Protein AF-A0A8H4TML8-F1 (afdb_monomer_lite)

Structure (mmCIF, N/CA/C/O backbone):
data_AF-A0A8H4TML8-F1
#
_entry.id   AF-A0A8H4TML8-F1
#
loop_
_atom_site.group_PDB
_atom_site.id
_atom_site.type_symbol
_atom_site.label_atom_id
_atom_site.label_alt_id
_atom_site.label_comp_id
_atom_site.label_asym_id
_atom_site.label_entity_id
_atom_site.label_seq_id
_atom_site.pdbx_PDB_ins_code
_atom_site.Cartn_x
_atom_site.Cartn_y
_atom_site.Cartn_z
_atom_site.occupancy
_atom_site.B_iso_or_equiv
_atom_site.auth_seq_id
_atom_site.auth_comp_id
_atom_site.auth_asym_id
_atom_site.auth_atom_id
_atom_site.pdbx_PDB_model_num
ATOM 1 N N . MET A 1 1 ? 15.125 -10.056 -17.440 1.00 90.12 1 MET A N 1
ATOM 2 C CA . MET A 1 1 ? 14.285 -8.969 -16.900 1.00 90.12 1 MET A CA 1
ATOM 3 C C . MET A 1 1 ? 13.367 -8.514 -18.020 1.00 90.12 1 MET A C 1
ATOM 5 O O . MET A 1 1 ? 13.862 -8.358 -19.128 1.00 90.12 1 MET A O 1
ATOM 9 N N . LYS A 1 2 ? 12.073 -8.306 -17.770 1.00 94.25 2 LYS A N 1
ATOM 10 C CA . LYS A 1 2 ? 11.171 -7.642 -18.720 1.00 94.25 2 LYS A CA 1
ATOM 11 C C . LYS A 1 2 ? 11.112 -6.153 -18.375 1.00 94.25 2 LYS A C 1
ATOM 13 O O . LYS A 1 2 ? 10.783 -5.812 -17.241 1.00 94.25 2 LYS A O 1
ATOM 18 N N . ILE A 1 3 ? 11.442 -5.296 -19.337 1.00 94.06 3 ILE A N 1
ATOM 19 C CA . ILE A 1 3 ? 11.317 -3.838 -19.222 1.00 94.06 3 ILE A CA 1
ATOM 20 C C . ILE A 1 3 ? 10.005 -3.437 -19.897 1.00 94.06 3 ILE A C 1
ATOM 22 O O . ILE A 1 3 ? 9.728 -3.879 -21.012 1.00 94.06 3 ILE A O 1
ATOM 26 N N . ILE A 1 4 ? 9.170 -2.667 -19.203 1.00 92.19 4 ILE A N 1
ATOM 27 C CA . ILE A 1 4 ? 7.861 -2.226 -19.697 1.00 92.19 4 ILE A CA 1
ATOM 28 C C . ILE A 1 4 ? 7.794 -0.704 -19.544 1.00 92.19 4 ILE A C 1
ATOM 30 O O . ILE A 1 4 ? 7.840 -0.233 -18.408 1.00 92.19 4 ILE A O 1
ATOM 34 N N . PRO A 1 5 ? 7.667 0.078 -20.625 1.00 91.69 5 PRO A N 1
ATOM 35 C CA . PRO A 1 5 ? 7.543 1.527 -20.503 1.00 91.69 5 PRO A CA 1
ATOM 36 C C . PRO A 1 5 ? 6.268 1.904 -19.733 1.00 91.69 5 PRO A C 1
ATOM 38 O O . PRO A 1 5 ? 5.223 1.267 -19.890 1.00 91.69 5 PRO A O 1
ATOM 41 N N . VAL A 1 6 ? 6.343 2.935 -18.886 1.00 90.56 6 VAL A N 1
ATOM 42 C CA . VAL A 1 6 ? 5.145 3.556 -18.296 1.00 90.56 6 VAL A CA 1
ATOM 43 C C . VAL A 1 6 ? 4.354 4.250 -19.410 1.00 90.56 6 VAL A C 1
ATOM 45 O O . VAL A 1 6 ? 4.948 4.833 -20.320 1.00 90.56 6 VAL A O 1
ATOM 48 N N . SER A 1 7 ? 3.019 4.198 -19.350 1.00 88.06 7 SER A N 1
ATOM 49 C CA . SER A 1 7 ? 2.164 4.855 -20.346 1.00 88.06 7 SER A CA 1
ATOM 50 C C . SER A 1 7 ? 2.483 6.343 -20.447 1.00 88.06 7 SER A C 1
ATOM 52 O O . SER A 1 7 ? 2.741 7.001 -19.442 1.00 88.06 7 SER A O 1
ATOM 54 N N . TRP A 1 8 ? 2.430 6.895 -21.658 1.00 84.31 8 TRP A N 1
ATOM 55 C CA . TRP A 1 8 ? 2.658 8.322 -21.868 1.00 84.31 8 TRP A CA 1
ATOM 56 C C . TRP A 1 8 ? 1.637 9.190 -21.121 1.00 84.31 8 TRP A C 1
ATOM 58 O O . TRP A 1 8 ? 2.001 10.257 -20.646 1.00 84.31 8 TRP A O 1
ATOM 68 N N . SER A 1 9 ? 0.398 8.715 -20.952 1.00 85.56 9 SER A N 1
ATOM 69 C CA . SER A 1 9 ? -0.659 9.419 -20.209 1.00 85.56 9 SER A CA 1
ATOM 70 C C . SER A 1 9 ? -0.344 9.608 -18.722 1.00 85.56 9 SER A C 1
ATOM 72 O O . SER A 1 9 ? -0.830 10.558 -18.117 1.00 85.56 9 SER A O 1
ATOM 74 N N . ASP A 1 10 ? 0.490 8.740 -18.145 1.00 84.06 10 ASP A N 1
ATOM 75 C CA . ASP A 1 10 ? 0.846 8.755 -16.722 1.00 84.06 10 ASP A CA 1
ATOM 76 C C . ASP A 1 10 ? 2.168 9.484 -16.445 1.00 84.06 10 ASP A C 1
ATOM 78 O O . ASP A 1 10 ? 2.655 9.502 -15.315 1.00 84.06 10 ASP A O 1
ATOM 82 N N . GLN A 1 11 ? 2.788 10.062 -17.474 1.00 86.38 11 GLN A N 1
ATOM 83 C CA . GLN A 1 11 ? 4.089 10.716 -17.367 1.00 86.38 11 GLN A CA 1
ATOM 84 C C . GLN A 1 11 ? 4.120 12.257 -17.367 1.00 86.38 11 GLN A C 1
ATOM 86 O O . GLN A 1 11 ? 5.179 12.796 -17.037 1.00 86.38 11 GLN A O 1
ATOM 91 N N . PRO A 1 12 ? 3.039 13.013 -17.652 1.00 89.38 12 PRO A N 1
ATOM 92 C CA . PRO A 1 12 ? 3.051 14.457 -17.453 1.00 89.38 12 PRO A CA 1
ATOM 93 C C . PRO A 1 12 ? 3.243 14.818 -15.980 1.00 89.38 12 PRO A C 1
ATOM 95 O O . PRO A 1 12 ? 2.633 14.224 -15.091 1.00 89.38 12 PRO A O 1
ATOM 98 N N . ASN A 1 13 ? 4.053 15.840 -15.707 1.00 86.75 13 ASN A N 1
ATOM 99 C CA . ASN A 1 13 ? 4.186 16.366 -14.351 1.00 86.75 13 ASN A CA 1
ATOM 100 C C . ASN A 1 13 ? 2.823 16.858 -13.818 1.00 86.75 13 ASN A C 1
ATOM 102 O O . ASN A 1 13 ? 2.082 17.490 -14.573 1.00 86.75 13 ASN A O 1
ATOM 106 N N . PRO A 1 14 ? 2.498 16.623 -12.530 1.00 90.69 14 PRO A N 1
ATOM 107 C CA . PRO A 1 14 ? 3.332 16.004 -11.488 1.00 90.69 14 PRO A CA 1
ATOM 108 C C . PRO A 1 14 ? 3.181 14.471 -11.348 1.00 90.69 14 PRO A C 1
ATOM 110 O O . PRO A 1 14 ? 3.748 13.893 -10.420 1.00 90.69 14 PRO A O 1
ATOM 113 N N . ILE A 1 15 ? 2.438 13.800 -12.236 1.00 90.12 15 ILE A N 1
ATOM 114 C CA . ILE A 1 15 ? 1.975 12.406 -12.082 1.00 90.12 15 ILE A CA 1
ATOM 115 C C . ILE A 1 15 ? 3.105 11.400 -11.774 1.00 90.12 15 ILE A C 1
ATOM 117 O O . ILE A 1 15 ? 2.943 10.635 -10.817 1.00 90.12 15 ILE A O 1
ATOM 121 N N . PRO A 1 16 ? 4.270 11.414 -12.464 1.00 90.94 16 PRO A N 1
ATOM 122 C CA . PRO A 1 16 ? 5.408 10.537 -12.164 1.00 90.94 16 PRO A CA 1
ATOM 123 C C . PRO A 1 16 ? 5.863 10.500 -10.710 1.00 90.94 16 PRO A C 1
ATOM 125 O O . PRO A 1 16 ? 6.438 9.498 -10.275 1.00 90.94 16 PRO A O 1
ATOM 128 N N . ASN A 1 17 ? 5.667 11.607 -9.992 1.00 93.31 17 ASN A N 1
ATOM 129 C CA . ASN A 1 17 ? 6.151 11.781 -8.634 1.00 93.31 17 ASN A CA 1
ATOM 130 C C . ASN A 1 17 ? 5.105 11.399 -7.575 1.00 93.31 17 ASN A C 1
ATOM 132 O O . ASN A 1 17 ? 5.449 11.177 -6.415 1.00 93.31 17 ASN A O 1
ATOM 136 N N . LEU A 1 18 ? 3.831 11.300 -7.954 1.00 92.88 18 LEU A N 1
ATOM 137 C CA . LEU A 1 18 ? 2.751 11.053 -7.008 1.00 92.88 18 LEU A CA 1
ATOM 138 C C . LEU A 1 18 ? 2.734 9.596 -6.538 1.00 92.88 18 LEU A C 1
ATOM 140 O O . LEU A 1 18 ? 2.975 8.654 -7.302 1.00 92.88 18 LEU A O 1
ATOM 144 N N . ARG A 1 19 ? 2.365 9.410 -5.271 1.00 93.81 19 ARG A N 1
ATOM 145 C CA . ARG A 1 19 ? 1.945 8.119 -4.725 1.00 93.81 19 ARG A CA 1
ATOM 146 C C . ARG A 1 19 ? 0.481 8.211 -4.319 1.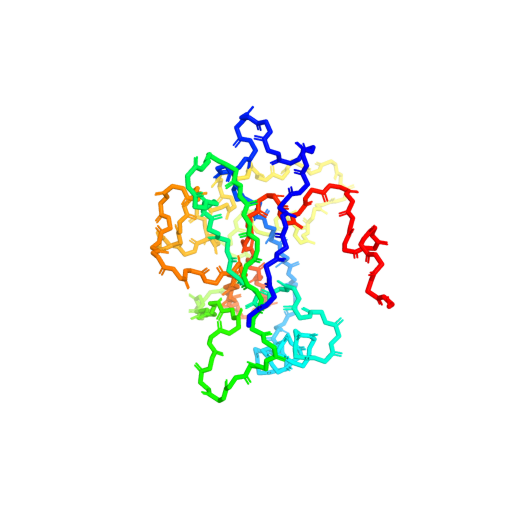00 93.81 19 ARG A C 1
ATOM 148 O O . ARG A 1 19 ? 0.100 9.094 -3.556 1.00 93.81 19 ARG A O 1
ATOM 155 N N . THR A 1 20 ? -0.321 7.275 -4.803 1.00 93.75 20 THR A N 1
ATOM 156 C CA . THR A 1 20 ? -1.716 7.119 -4.397 1.00 93.75 20 THR A CA 1
ATOM 157 C C . THR A 1 20 ? -1.759 6.324 -3.101 1.00 93.75 20 THR A C 1
ATOM 159 O O . THR A 1 20 ? -1.067 5.309 -2.958 1.00 93.75 20 THR A O 1
ATOM 162 N N . ARG A 1 21 ? -2.561 6.794 -2.144 1.00 94.44 21 ARG A N 1
ATOM 163 C CA . ARG A 1 21 ? -2.802 6.118 -0.870 1.00 94.44 21 ARG A CA 1
ATOM 164 C C . ARG A 1 21 ? -4.276 5.790 -0.720 1.00 94.44 21 ARG A C 1
ATOM 166 O O . ARG A 1 21 ? -5.133 6.608 -1.039 1.00 94.44 21 ARG A O 1
ATOM 173 N N . THR A 1 22 ? -4.553 4.586 -0.245 1.00 94.00 22 THR A N 1
ATOM 174 C CA . THR A 1 22 ? -5.911 4.080 -0.038 1.00 94.00 22 THR A CA 1
ATOM 175 C C . THR A 1 22 ? -5.986 3.460 1.344 1.00 94.00 22 THR A C 1
ATOM 177 O O . THR A 1 22 ? -5.093 2.706 1.730 1.00 94.00 22 THR A O 1
ATOM 180 N N . PHE A 1 23 ? -7.046 3.775 2.079 1.00 93.06 23 PHE A N 1
ATOM 181 C CA . PHE A 1 23 ? -7.278 3.268 3.425 1.00 93.06 23 PHE A CA 1
ATOM 182 C C . PHE A 1 23 ? -8.560 2.443 3.424 1.00 93.06 23 PHE A C 1
ATOM 184 O O . PHE A 1 23 ? -9.608 2.923 2.999 1.00 93.06 23 PHE A O 1
ATOM 191 N N . PHE A 1 24 ? -8.466 1.205 3.896 1.00 92.19 24 PHE A N 1
ATOM 192 C CA . PHE A 1 24 ? -9.611 0.337 4.147 1.00 92.19 24 PHE A CA 1
ATOM 193 C C . PHE A 1 24 ? -9.786 0.232 5.654 1.00 92.19 24 PHE A C 1
ATOM 195 O O . PHE A 1 24 ? -8.850 -0.158 6.348 1.00 92.19 24 PHE A O 1
ATOM 202 N N . ILE A 1 25 ? -10.954 0.600 6.165 1.00 88.88 25 ILE A N 1
ATOM 203 C CA . ILE A 1 25 ? -11.242 0.618 7.600 1.00 88.88 25 ILE A CA 1
ATOM 204 C C . ILE A 1 25 ? -12.446 -0.291 7.835 1.00 88.88 25 ILE A C 1
ATOM 206 O O . ILE A 1 25 ? -13.426 -0.214 7.097 1.00 88.88 25 ILE A O 1
ATOM 210 N N . THR A 1 26 ? -12.348 -1.175 8.825 1.00 87.62 26 THR A N 1
ATOM 211 C CA . THR A 1 26 ? -13.371 -2.175 9.151 1.00 87.62 26 THR A CA 1
ATOM 212 C C . THR A 1 26 ? -13.539 -2.318 10.662 1.00 87.62 26 THR A C 1
ATOM 214 O O . THR A 1 26 ? -12.582 -2.203 11.428 1.00 87.62 26 THR A O 1
ATOM 217 N N . ASP A 1 27 ? -14.771 -2.605 11.066 1.00 86.50 27 ASP A N 1
ATOM 218 C CA . ASP A 1 27 ? -15.226 -3.006 12.399 1.00 86.50 27 ASP A CA 1
ATOM 219 C C . ASP A 1 27 ? -15.004 -4.505 12.691 1.00 86.50 27 ASP A C 1
ATOM 221 O O . ASP A 1 27 ? -15.564 -5.071 13.632 1.00 86.50 27 ASP A O 1
ATOM 225 N N . HIS A 1 28 ? -14.199 -5.176 11.868 1.00 86.00 28 HIS A N 1
ATOM 226 C CA . HIS A 1 28 ? -13.826 -6.568 12.046 1.00 86.00 28 HIS A CA 1
ATOM 227 C C . HIS A 1 28 ? -12.305 -6.722 12.036 1.00 86.00 28 HIS A C 1
ATOM 229 O O . HIS A 1 28 ? -11.600 -6.039 11.285 1.00 86.00 28 HIS A O 1
ATOM 235 N N . PRO A 1 29 ? -11.755 -7.625 12.863 1.00 86.94 29 PRO A N 1
ATOM 236 C CA . PRO A 1 29 ? -10.332 -7.902 12.833 1.00 86.94 29 PRO A CA 1
ATOM 237 C C . PRO A 1 29 ? -9.943 -8.515 11.484 1.00 86.94 29 PRO A C 1
ATOM 239 O O . PRO A 1 29 ? -10.632 -9.379 10.943 1.00 86.94 29 PRO A O 1
ATOM 242 N N . LEU A 1 30 ? -8.793 -8.094 10.961 1.00 92.44 30 LEU A N 1
ATOM 243 C CA . LEU A 1 30 ? -8.203 -8.665 9.756 1.00 92.44 30 LEU A CA 1
ATOM 244 C C . LEU A 1 30 ? -7.081 -9.642 10.115 1.00 92.44 30 LEU A C 1
ATOM 246 O O . LEU A 1 30 ? -6.173 -9.321 10.891 1.00 92.44 30 LEU A O 1
ATOM 250 N N . ASP A 1 31 ? -7.111 -10.823 9.499 1.00 94.38 31 ASP A N 1
ATOM 251 C CA . ASP A 1 31 ? -6.038 -11.806 9.614 1.00 94.38 31 ASP A CA 1
ATOM 252 C C . ASP A 1 31 ? -4.867 -11.423 8.696 1.00 94.38 31 ASP A C 1
ATOM 254 O O . ASP A 1 31 ? -4.919 -11.545 7.470 1.00 94.38 31 ASP A O 1
ATOM 258 N N . GLU A 1 32 ? -3.780 -10.951 9.304 1.00 96.19 32 GLU A N 1
ATOM 259 C CA . GLU A 1 32 ? -2.562 -10.559 8.591 1.00 96.19 32 GLU A CA 1
ATOM 260 C C . GLU A 1 32 ? -1.942 -11.689 7.785 1.00 96.19 32 GLU A C 1
ATOM 262 O O . GLU A 1 32 ? -1.423 -11.431 6.701 1.00 96.19 32 GLU A O 1
ATOM 267 N N . GLN A 1 33 ? -1.941 -12.917 8.300 1.00 97.38 33 GLN A N 1
ATOM 268 C CA . GLN A 1 33 ? -1.259 -14.008 7.623 1.00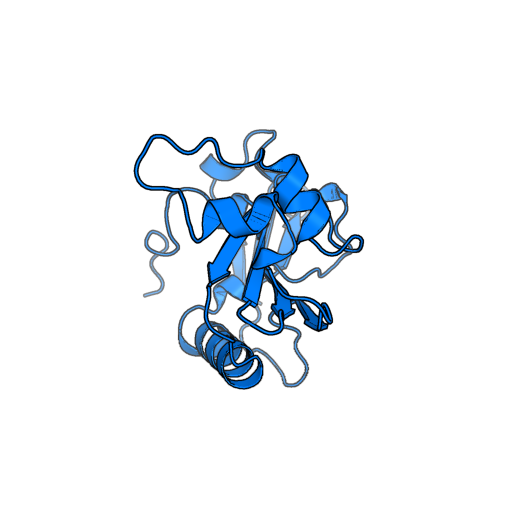 97.38 33 GLN A CA 1
ATOM 269 C C . GLN A 1 33 ? -2.033 -14.411 6.372 1.00 97.38 33 GLN A C 1
ATOM 271 O O . GLN A 1 33 ? -1.427 -14.622 5.320 1.00 97.38 33 GLN A O 1
ATOM 276 N N . ILE A 1 34 ? -3.365 -14.450 6.456 1.00 97.50 34 ILE A N 1
ATOM 277 C CA . ILE A 1 34 ? -4.236 -14.677 5.302 1.00 97.50 34 ILE A CA 1
ATOM 278 C C . ILE A 1 34 ? -4.049 -13.558 4.274 1.00 97.50 34 ILE A C 1
ATOM 280 O O . ILE A 1 34 ? -3.839 -13.859 3.098 1.00 97.50 34 ILE A O 1
ATOM 284 N N . LEU A 1 35 ? -4.046 -12.289 4.697 1.00 97.25 35 LEU A N 1
ATOM 285 C CA . LEU A 1 35 ? -3.842 -11.153 3.792 1.00 97.25 35 LEU A CA 1
ATOM 286 C C . LEU A 1 35 ? -2.467 -11.186 3.111 1.00 97.25 35 LEU A C 1
ATOM 288 O O . LEU A 1 35 ? -2.390 -11.073 1.888 1.00 97.25 35 LEU A O 1
ATOM 292 N N . LYS A 1 36 ? -1.384 -11.390 3.872 1.00 97.19 36 LYS A N 1
ATOM 293 C CA . LYS A 1 36 ? -0.020 -11.511 3.330 1.00 97.19 36 LYS A CA 1
ATOM 294 C C . LYS A 1 36 ? 0.090 -12.653 2.331 1.00 97.19 36 LYS A C 1
ATOM 296 O O . LYS A 1 36 ? 0.614 -12.454 1.238 1.00 97.19 36 LYS A O 1
ATOM 301 N N . ASN A 1 37 ? -0.407 -13.836 2.696 1.00 97.44 37 ASN A N 1
ATOM 302 C CA . ASN A 1 37 ? -0.344 -15.024 1.847 1.00 97.44 37 ASN A CA 1
ATOM 303 C C . ASN A 1 37 ? -1.201 -14.857 0.586 1.00 97.44 37 ASN A C 1
ATOM 305 O O . ASN A 1 37 ? -0.801 -15.286 -0.495 1.00 97.44 37 ASN A O 1
ATOM 309 N N . GLY A 1 38 ? -2.378 -14.240 0.715 1.00 97.44 38 GLY A N 1
ATOM 310 C CA . GLY A 1 38 ? -3.254 -13.924 -0.408 1.00 97.44 38 GLY A CA 1
ATOM 311 C C . GLY A 1 38 ? -2.596 -12.950 -1.380 1.00 97.44 38 GLY A C 1
ATOM 312 O O . GLY A 1 38 ? -2.590 -13.202 -2.583 1.00 97.44 38 GLY A O 1
ATOM 313 N N . LEU A 1 39 ? -1.975 -11.887 -0.865 1.00 97.19 39 LEU A N 1
ATOM 314 C CA . LEU A 1 39 ? -1.267 -10.900 -1.675 1.00 97.19 39 LEU A CA 1
ATOM 315 C C . LEU A 1 39 ? -0.018 -11.483 -2.353 1.00 97.19 39 LEU A C 1
ATOM 317 O O . LEU A 1 39 ? 0.208 -11.223 -3.532 1.00 97.19 39 LEU A O 1
ATOM 321 N N . ASP A 1 40 ? 0.769 -12.304 -1.653 1.00 96.69 40 ASP A N 1
ATOM 322 C CA . ASP A 1 40 ? 1.912 -13.009 -2.249 1.00 96.69 40 ASP A CA 1
ATOM 323 C C . ASP A 1 40 ? 1.462 -13.895 -3.426 1.00 96.69 40 ASP A C 1
ATOM 325 O O . ASP A 1 40 ? 1.972 -13.747 -4.540 1.00 96.69 40 ASP A O 1
ATOM 329 N N . LYS A 1 41 ? 0.421 -14.717 -3.227 1.00 96.56 41 LYS A N 1
ATOM 330 C CA . LYS A 1 41 ? -0.168 -15.551 -4.289 1.00 96.56 41 LYS A CA 1
ATOM 331 C C . LYS A 1 41 ? -0.712 -14.719 -5.448 1.00 96.56 41 LYS A C 1
ATOM 333 O O . LYS A 1 41 ? -0.467 -15.067 -6.602 1.00 96.56 41 LYS A O 1
ATOM 338 N N . LEU A 1 42 ? -1.421 -13.625 -5.155 1.00 96.19 42 LEU A N 1
ATOM 339 C CA . LEU A 1 42 ? -1.935 -12.701 -6.166 1.00 96.19 42 LEU A CA 1
ATOM 340 C C . LEU A 1 42 ? -0.798 -12.211 -7.060 1.00 96.19 42 LEU A C 1
ATOM 342 O O . LEU A 1 42 ? -0.880 -12.337 -8.277 1.00 96.19 42 LEU A O 1
ATOM 346 N N . ILE A 1 43 ? 0.283 -11.700 -6.472 1.00 95.75 43 ILE A N 1
ATOM 347 C CA . ILE A 1 43 ? 1.385 -11.123 -7.242 1.00 95.75 43 ILE A CA 1
ATOM 348 C C . ILE A 1 43 ? 2.129 -12.208 -8.021 1.00 95.75 43 ILE A C 1
ATOM 350 O O . ILE A 1 43 ? 2.390 -12.032 -9.206 1.00 95.75 43 ILE A O 1
ATOM 354 N N . ARG A 1 44 ? 2.451 -13.347 -7.402 1.00 94.38 44 ARG A N 1
ATOM 355 C CA . ARG A 1 44 ? 3.226 -14.401 -8.076 1.00 94.38 44 ARG A CA 1
ATOM 356 C C . ARG A 1 44 ? 2.474 -15.035 -9.244 1.00 94.38 44 ARG A C 1
ATOM 358 O O . ARG A 1 44 ? 3.078 -15.269 -10.292 1.00 94.38 44 ARG A O 1
ATOM 365 N N . ASN A 1 45 ? 1.175 -15.274 -9.071 1.00 93.69 45 ASN A N 1
ATOM 366 C CA . ASN A 1 45 ? 0.423 -16.166 -9.954 1.00 93.69 45 ASN A CA 1
ATOM 367 C C . ASN A 1 45 ? -0.565 -15.443 -10.871 1.00 93.69 45 ASN A C 1
ATOM 369 O O . ASN A 1 45 ? -0.957 -16.004 -11.890 1.00 93.69 45 ASN A O 1
ATOM 373 N N . HIS A 1 46 ? -0.987 -14.227 -10.520 1.00 93.44 46 HIS A N 1
ATOM 374 C CA . HIS A 1 46 ? -2.097 -13.562 -11.207 1.00 93.44 46 HIS A CA 1
ATOM 375 C C . HIS A 1 46 ? -1.764 -12.135 -11.650 1.00 93.44 46 HIS A C 1
ATOM 377 O O . HIS A 1 46 ? -2.221 -11.702 -12.703 1.00 93.44 46 HIS A O 1
ATOM 383 N N . TRP A 1 47 ? -0.947 -11.402 -10.889 1.00 93.50 47 TRP A N 1
ATOM 384 C CA . TRP A 1 47 ? -0.649 -9.997 -11.159 1.00 93.50 47 TRP A CA 1
ATOM 385 C C . TRP A 1 47 ? 0.812 -9.633 -10.869 1.00 93.50 47 TRP A C 1
ATOM 387 O O . TRP A 1 47 ? 1.138 -8.797 -10.025 1.00 93.50 47 TRP A O 1
ATOM 397 N N . GLN A 1 48 ? 1.713 -10.219 -11.652 1.00 94.06 48 GLN A N 1
ATOM 398 C CA . GLN A 1 48 ? 3.164 -10.078 -11.480 1.00 94.06 48 GLN A CA 1
ATOM 399 C C . GLN A 1 48 ? 3.662 -8.634 -11.574 1.00 94.06 48 GLN A C 1
ATOM 401 O O . GLN A 1 48 ? 4.631 -8.275 -10.911 1.00 94.06 48 GLN A O 1
ATOM 406 N N . LYS A 1 49 ? 2.979 -7.765 -12.332 1.00 92.88 49 LYS A N 1
ATOM 407 C CA . LYS A 1 49 ? 3.363 -6.349 -12.468 1.00 92.88 49 LYS A CA 1
ATOM 408 C C . LYS A 1 49 ? 3.448 -5.621 -11.114 1.00 92.88 49 LYS A C 1
ATOM 410 O O . LYS A 1 49 ? 4.287 -4.739 -10.980 1.00 92.88 49 LYS A O 1
ATOM 415 N N . LEU A 1 50 ? 2.661 -6.012 -10.104 1.00 93.88 50 LEU A N 1
ATOM 416 C CA . LEU A 1 50 ? 2.752 -5.462 -8.738 1.00 93.88 50 LEU A CA 1
ATOM 417 C C . LEU A 1 50 ? 4.110 -5.727 -8.068 1.00 93.88 50 LEU A C 1
ATOM 419 O O . LEU A 1 50 ? 4.554 -4.939 -7.237 1.00 93.88 50 LEU A O 1
ATOM 423 N N . GLY A 1 51 ? 4.778 -6.817 -8.446 1.00 94.94 51 GLY A N 1
ATOM 424 C CA . GLY A 1 51 ? 6.111 -7.167 -7.969 1.00 94.94 51 GLY A CA 1
ATOM 425 C C . GLY A 1 51 ? 7.243 -6.451 -8.707 1.00 94.94 51 GLY A C 1
ATOM 426 O O . GLY A 1 51 ? 8.400 -6.675 -8.362 1.00 94.94 51 GLY A O 1
ATOM 427 N N . ALA A 1 52 ? 6.954 -5.612 -9.708 1.00 95.62 52 ALA A N 1
ATOM 428 C CA . ALA A 1 52 ? 7.971 -4.881 -10.461 1.00 95.62 52 ALA A CA 1
ATOM 429 C C . ALA A 1 52 ? 8.638 -3.770 -9.625 1.00 95.62 52 ALA A C 1
ATOM 431 O O . ALA A 1 52 ? 8.363 -3.568 -8.440 1.00 95.62 52 ALA A O 1
ATOM 432 N N . ARG A 1 53 ? 9.560 -3.045 -10.253 1.00 95.12 53 ARG A N 1
ATOM 433 C CA . ARG A 1 53 ? 10.190 -1.822 -9.737 1.00 95.12 53 ARG A CA 1
ATOM 434 C C . ARG A 1 53 ? 10.091 -0.730 -10.786 1.00 95.12 53 ARG A C 1
ATOM 436 O O . ARG A 1 53 ? 10.136 -1.058 -11.965 1.00 95.12 53 ARG A O 1
ATOM 443 N N . VAL A 1 54 ? 9.959 0.530 -10.382 1.00 92.56 54 VAL A N 1
ATOM 444 C CA . VAL A 1 54 ? 9.957 1.658 -11.327 1.00 92.56 54 VAL A CA 1
ATOM 445 C C . VAL A 1 54 ? 11.323 2.330 -11.315 1.00 92.56 54 VAL A C 1
ATOM 447 O O . VAL A 1 54 ? 11.833 2.673 -10.250 1.00 92.56 54 VAL A O 1
ATOM 450 N N . PHE A 1 55 ? 11.881 2.548 -12.500 1.00 90.44 55 PHE A N 1
ATOM 451 C CA . PHE A 1 55 ? 13.144 3.249 -12.713 1.00 90.44 55 PHE A CA 1
ATOM 452 C C . PHE A 1 55 ? 12.987 4.346 -13.764 1.00 90.44 55 PHE A C 1
ATOM 454 O O . PHE A 1 55 ? 12.094 4.248 -14.606 1.00 90.44 55 PHE A O 1
ATOM 461 N N . PRO A 1 56 ? 13.842 5.380 -13.738 1.00 88.69 56 PRO A N 1
ATOM 462 C CA . PRO A 1 56 ? 14.068 6.191 -14.923 1.00 88.69 56 PRO A CA 1
ATOM 463 C C . PRO A 1 56 ? 14.713 5.339 -16.028 1.00 88.69 56 PRO A C 1
ATOM 465 O O . PRO A 1 56 ? 15.560 4.485 -15.756 1.00 88.69 56 PRO A O 1
ATOM 468 N N . SER A 1 57 ? 14.308 5.587 -17.267 1.00 85.38 57 SER A N 1
ATOM 469 C CA . SER A 1 57 ? 14.885 4.996 -18.468 1.00 85.38 57 SER A CA 1
ATOM 470 C C . SER A 1 57 ? 16.333 5.463 -18.640 1.00 85.38 57 SER A C 1
ATOM 472 O O . SER A 1 57 ? 16.710 6.571 -18.251 1.00 85.38 57 SER A O 1
ATOM 474 N N . SER A 1 58 ? 17.182 4.612 -19.213 1.00 74.31 58 SER A N 1
ATOM 475 C CA . SER A 1 58 ? 18.596 4.946 -19.409 1.00 74.31 58 SER A CA 1
ATOM 476 C C . SER A 1 58 ? 18.749 6.020 -20.489 1.00 74.31 58 SER A C 1
ATOM 478 O O . SER A 1 58 ? 18.574 5.739 -21.670 1.00 74.31 58 SER A O 1
ATOM 480 N N . GLY A 1 59 ? 19.110 7.241 -20.086 1.00 67.69 59 GLY A N 1
ATOM 481 C CA . GLY A 1 59 ? 19.344 8.363 -21.006 1.00 67.69 59 GLY A CA 1
ATOM 482 C C . GLY A 1 59 ? 18.105 9.199 -21.351 1.00 67.69 59 GLY A C 1
ATOM 483 O O . GLY A 1 59 ? 18.208 10.091 -22.189 1.00 67.69 59 GLY A O 1
ATOM 484 N N . ASP A 1 60 ? 16.966 8.954 -20.699 1.00 71.50 60 ASP A N 1
ATOM 485 C CA . ASP A 1 60 ? 15.728 9.735 -20.825 1.00 71.50 60 ASP A CA 1
ATOM 486 C C . ASP A 1 60 ? 15.154 10.027 -19.420 1.00 71.50 60 ASP A C 1
ATOM 488 O O . ASP A 1 60 ? 15.565 9.435 -18.423 1.00 71.50 60 ASP A O 1
ATOM 492 N N . THR A 1 61 ? 14.201 10.948 -19.312 1.00 73.88 61 THR A N 1
ATOM 493 C CA . THR A 1 61 ? 13.465 11.250 -18.072 1.00 73.88 61 THR A CA 1
ATOM 494 C C . THR A 1 61 ? 12.235 10.360 -17.878 1.00 73.88 61 THR A C 1
ATOM 496 O O . THR A 1 61 ? 11.549 10.464 -16.859 1.00 73.88 61 THR A O 1
ATOM 499 N N . ARG A 1 62 ? 11.947 9.476 -18.841 1.00 85.69 62 ARG A N 1
ATOM 500 C CA . ARG A 1 62 ? 10.788 8.579 -18.815 1.00 85.69 62 ARG A CA 1
ATOM 501 C C . ARG A 1 62 ? 10.928 7.471 -17.785 1.00 85.69 62 ARG A C 1
ATOM 503 O O . ARG A 1 62 ? 12.029 7.062 -17.448 1.00 85.69 62 ARG A O 1
ATOM 510 N N . LEU A 1 63 ? 9.801 6.949 -17.319 1.00 91.19 63 LEU A N 1
ATOM 511 C CA . LEU A 1 63 ? 9.737 5.851 -16.363 1.00 91.19 63 LEU A CA 1
ATOM 512 C C . LEU A 1 63 ? 9.502 4.498 -17.040 1.00 91.19 63 LEU A C 1
ATOM 514 O O . LEU A 1 63 ? 8.745 4.381 -18.007 1.00 91.19 63 LEU A O 1
ATOM 518 N N . GLU A 1 64 ? 10.090 3.456 -16.462 1.00 93.00 64 GLU A N 1
ATOM 519 C CA . GLU A 1 64 ? 9.964 2.069 -16.905 1.00 93.00 64 GLU A CA 1
ATOM 520 C C . GLU A 1 64 ? 9.746 1.135 -15.708 1.00 93.00 64 GLU A C 1
ATOM 522 O O . GLU A 1 64 ? 10.328 1.308 -14.635 1.00 93.00 64 GLU A O 1
ATOM 527 N N . TYR A 1 65 ? 8.910 0.114 -15.895 1.00 94.06 65 TYR A N 1
ATOM 528 C CA . TYR A 1 65 ? 8.770 -1.006 -14.974 1.00 94.06 65 TYR A CA 1
ATOM 529 C C . TYR A 1 65 ? 9.801 -2.084 -15.295 1.00 94.06 65 TYR A C 1
ATOM 531 O O . TYR A 1 65 ? 9.839 -2.615 -16.403 1.00 94.06 65 TYR A O 1
ATOM 539 N N . HIS A 1 66 ? 10.582 -2.473 -14.297 1.00 94.94 66 HIS A N 1
ATOM 540 C CA . HIS A 1 66 ? 11.494 -3.606 -14.351 1.00 94.94 66 HIS A CA 1
ATOM 541 C C . HIS A 1 66 ? 10.846 -4.788 -13.630 1.00 94.94 66 HIS A C 1
ATOM 543 O O . HIS A 1 66 ? 10.746 -4.806 -12.399 1.00 94.94 66 HIS A O 1
ATOM 549 N N . LEU A 1 67 ? 10.377 -5.765 -14.406 1.00 95.50 67 LEU A N 1
ATOM 550 C CA . LEU A 1 67 ? 9.716 -6.972 -13.922 1.00 95.50 67 LEU A CA 1
ATOM 551 C C . LEU A 1 67 ? 10.648 -8.190 -14.069 1.00 95.50 67 LEU A C 1
ATOM 553 O O . LEU A 1 67 ? 10.989 -8.573 -15.196 1.00 95.50 67 LEU A O 1
ATOM 557 N N . PRO A 1 68 ? 11.075 -8.828 -12.965 1.00 94.00 68 PRO A N 1
ATOM 558 C CA . PRO A 1 68 ? 11.802 -10.093 -13.029 1.00 94.00 68 PRO A CA 1
ATOM 559 C C . PRO A 1 68 ? 11.000 -11.170 -13.773 1.00 94.00 68 PRO A C 1
ATOM 561 O O . PRO A 1 68 ? 9.781 -11.220 -13.657 1.00 94.00 68 PRO A O 1
ATOM 564 N N . HIS A 1 69 ? 11.672 -12.060 -14.513 1.00 92.31 69 HIS A N 1
ATOM 565 C CA . HIS A 1 69 ? 10.988 -13.200 -15.152 1.00 92.31 69 HIS A CA 1
ATOM 566 C C . HIS A 1 69 ? 10.484 -14.220 -14.129 1.00 92.31 69 HIS A C 1
ATOM 568 O O . HIS A 1 69 ? 9.503 -14.911 -14.374 1.00 92.31 69 HIS A O 1
ATOM 574 N N . VAL A 1 70 ? 11.178 -14.313 -12.995 1.00 92.19 70 VAL A N 1
ATOM 575 C CA . VAL A 1 70 ? 10.849 -15.180 -11.868 1.00 92.19 70 VAL A CA 1
ATOM 576 C C . VAL A 1 70 ? 11.119 -14.394 -10.591 1.00 92.19 70 VAL A C 1
ATOM 578 O O . VAL A 1 70 ? 12.134 -13.700 -10.485 1.00 92.19 70 VAL A O 1
ATOM 581 N N . PHE A 1 71 ? 10.222 -14.505 -9.615 1.00 94.69 71 PHE A N 1
ATOM 582 C CA . PHE A 1 71 ? 10.438 -13.980 -8.271 1.00 94.69 71 PHE A CA 1
ATOM 583 C C . PHE A 1 71 ? 11.151 -15.029 -7.423 1.00 94.69 71 PHE A C 1
ATOM 585 O O . PHE A 1 71 ? 10.511 -15.952 -6.919 1.00 94.69 71 PHE A O 1
ATOM 592 N N . LEU A 1 72 ? 12.469 -14.883 -7.279 1.00 91.81 72 LEU A N 1
ATOM 593 C CA . LEU A 1 72 ? 13.282 -15.761 -6.436 1.00 91.81 72 LEU A CA 1
ATOM 594 C C . LEU A 1 72 ? 12.821 -15.729 -4.972 1.00 91.81 72 LEU A C 1
ATOM 596 O O . LEU A 1 72 ? 12.197 -14.763 -4.515 1.00 91.81 72 LEU A O 1
ATOM 600 N N . ASP A 1 73 ? 13.174 -16.773 -4.227 1.00 87.94 73 ASP A N 1
ATOM 601 C CA . ASP A 1 73 ? 12.963 -16.808 -2.784 1.00 87.94 73 ASP A CA 1
ATOM 602 C C . ASP A 1 73 ? 13.674 -15.626 -2.114 1.00 87.94 73 ASP A C 1
ATOM 604 O O . ASP A 1 73 ? 14.791 -15.250 -2.470 1.00 87.94 73 ASP A O 1
ATOM 608 N N . GLY A 1 74 ? 12.979 -14.973 -1.181 1.00 88.56 74 GLY A N 1
ATOM 609 C CA . GLY A 1 74 ? 13.452 -13.740 -0.548 1.00 88.56 74 GLY A CA 1
ATOM 610 C C . GLY A 1 74 ? 13.270 -12.465 -1.383 1.00 88.56 74 GLY A C 1
ATOM 611 O O . GLY A 1 74 ? 13.510 -11.372 -0.866 1.00 88.56 74 GLY A O 1
ATOM 612 N N . TYR A 1 75 ? 12.791 -12.545 -2.634 1.00 94.12 75 TYR A N 1
ATOM 613 C CA . TYR A 1 75 ? 12.421 -11.345 -3.384 1.00 94.12 75 TYR A CA 1
ATOM 614 C C . TYR A 1 75 ? 11.264 -10.617 -2.689 1.00 94.12 75 TYR A C 1
ATOM 616 O O . TYR A 1 75 ? 10.170 -11.154 -2.511 1.00 94.12 75 TYR A O 1
ATOM 624 N N . LYS A 1 76 ? 11.494 -9.358 -2.316 1.00 95.56 76 LYS A N 1
ATOM 625 C CA . LYS A 1 76 ? 10.506 -8.542 -1.607 1.00 95.56 76 LYS A CA 1
ATOM 626 C C . LYS A 1 76 ? 9.418 -8.053 -2.565 1.00 95.56 76 LYS A C 1
ATOM 628 O O . LYS A 1 76 ? 9.590 -7.021 -3.205 1.00 95.56 76 LYS A O 1
ATOM 633 N N . LEU A 1 77 ? 8.301 -8.770 -2.675 1.00 96.88 77 LEU A N 1
ATOM 634 C CA . LEU A 1 77 ? 7.194 -8.392 -3.570 1.00 96.88 77 LEU A CA 1
ATOM 635 C C . LEU A 1 77 ? 6.525 -7.072 -3.163 1.00 96.88 77 LEU A C 1
ATOM 637 O O . LEU A 1 77 ? 6.205 -6.251 -4.015 1.00 96.88 77 LEU A O 1
ATOM 641 N N . PHE A 1 78 ? 6.366 -6.854 -1.861 1.00 97.12 78 PHE A N 1
ATOM 642 C CA . PHE A 1 78 ? 5.767 -5.659 -1.270 1.00 97.12 78 PHE A CA 1
ATOM 643 C C . PHE A 1 78 ? 6.450 -5.334 0.062 1.00 97.12 78 PHE A C 1
ATOM 645 O O . PHE A 1 78 ? 7.082 -6.193 0.687 1.00 97.12 78 PHE A O 1
ATOM 652 N N . LYS A 1 79 ? 6.356 -4.079 0.514 1.00 97.00 79 LYS A N 1
ATOM 653 C CA . LYS A 1 79 ? 6.713 -3.714 1.892 1.00 97.00 79 LYS A CA 1
ATOM 654 C C . LYS A 1 79 ? 5.484 -3.932 2.767 1.00 97.00 79 LYS A C 1
ATOM 656 O O . LYS A 1 79 ? 4.424 -3.397 2.470 1.00 97.00 79 LYS A O 1
ATOM 661 N N . TRP A 1 80 ? 5.645 -4.699 3.839 1.00 97.62 80 TRP A N 1
ATOM 662 C CA . TRP A 1 80 ? 4.605 -4.909 4.837 1.00 97.62 80 TRP A CA 1
ATOM 663 C C . TRP A 1 80 ? 5.079 -4.418 6.200 1.00 97.62 80 TRP A C 1
ATOM 665 O O . TRP A 1 80 ? 6.217 -4.688 6.589 1.00 97.62 80 TRP A O 1
ATOM 675 N N . SER A 1 81 ? 4.199 -3.758 6.939 1.00 97.62 81 SER A N 1
ATOM 676 C CA . SER A 1 81 ? 4.345 -3.533 8.376 1.00 97.62 81 SER A CA 1
ATOM 677 C C . SER A 1 81 ? 2.994 -3.681 9.073 1.00 97.62 81 SER A C 1
ATOM 679 O O . SER A 1 81 ? 1.942 -3.618 8.441 1.00 97.62 81 SER A O 1
ATOM 681 N N . SER A 1 82 ? 3.008 -3.880 10.386 1.00 97.00 82 SER A N 1
ATOM 682 C CA . SER A 1 82 ? 1.781 -3.940 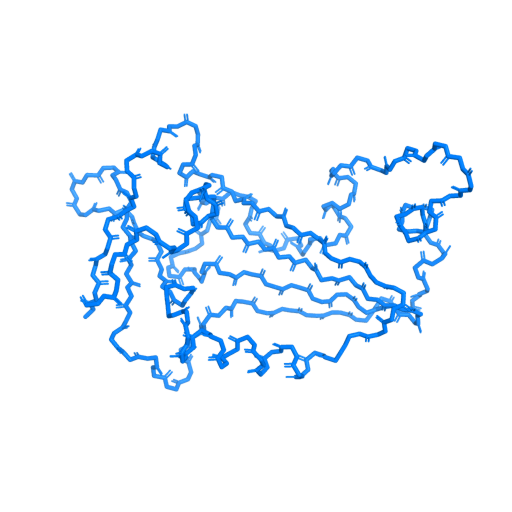11.175 1.00 97.00 82 SER A CA 1
ATOM 683 C C . SER A 1 82 ? 2.015 -3.483 12.603 1.00 97.00 82 SER A C 1
ATOM 685 O O . SER A 1 82 ? 3.121 -3.643 13.119 1.00 97.00 82 SER A O 1
ATOM 687 N N . VAL A 1 83 ? 0.968 -2.988 13.253 1.00 95.31 83 VAL A N 1
ATOM 688 C CA . VAL A 1 83 ? 0.993 -2.610 14.668 1.00 95.31 83 VAL A CA 1
ATOM 689 C C . VAL A 1 83 ? -0.326 -2.975 15.345 1.00 95.31 83 VAL A C 1
ATOM 691 O O . VAL A 1 83 ? -1.382 -2.959 14.711 1.00 95.31 83 VAL A O 1
ATOM 694 N N . SER A 1 84 ? -0.265 -3.300 16.634 1.00 93.19 84 SER A N 1
ATOM 695 C CA . SER A 1 84 ? -1.444 -3.372 17.498 1.00 93.19 84 SER A CA 1
ATOM 696 C C . SER A 1 84 ? -1.565 -2.055 18.250 1.00 93.19 84 SER A C 1
ATOM 698 O O . SER A 1 84 ? -0.666 -1.686 18.999 1.00 93.19 84 SER A O 1
ATOM 700 N N . ALA A 1 85 ? -2.664 -1.345 18.027 1.00 87.06 85 ALA A N 1
ATOM 701 C CA . ALA A 1 85 ? -2.906 -0.020 18.576 1.00 87.06 85 ALA A CA 1
ATOM 702 C C . ALA A 1 85 ? -3.072 -0.037 20.107 1.00 87.06 85 ALA A C 1
ATOM 704 O O . ALA A 1 85 ? -2.675 0.910 20.778 1.00 87.06 85 ALA A O 1
ATOM 705 N N . GLY A 1 86 ? -3.622 -1.126 20.658 1.00 83.00 86 GLY A N 1
ATOM 706 C CA . GLY A 1 86 ? -3.873 -1.275 22.097 1.00 83.00 86 GLY A CA 1
ATOM 707 C C . GLY A 1 86 ? -5.113 -0.528 22.607 1.00 83.00 86 GLY A C 1
ATOM 708 O O . GLY A 1 86 ? -5.336 -0.502 23.811 1.00 83.00 86 GLY A O 1
ATOM 709 N N . TYR A 1 87 ? -5.907 0.051 21.706 1.00 80.81 87 TYR A N 1
ATOM 710 C CA . TYR A 1 87 ? -7.148 0.781 21.982 1.00 80.81 87 TYR A CA 1
ATOM 711 C C . TYR A 1 87 ? -8.217 0.434 20.926 1.00 80.81 87 TYR A C 1
ATOM 713 O O . TYR A 1 87 ? -7.898 -0.167 19.890 1.00 80.81 87 TYR A O 1
ATOM 721 N N . SER A 1 88 ? -9.476 0.781 21.202 1.00 80.38 88 SER A N 1
ATOM 722 C CA . SER A 1 88 ? -10.613 0.605 20.280 1.00 80.38 88 SER A CA 1
ATOM 723 C C . SER A 1 88 ? -10.671 1.752 19.269 1.00 80.38 88 SER A C 1
ATOM 725 O O . SER A 1 88 ? -10.355 2.895 19.600 1.00 80.38 88 SER A O 1
ATOM 727 N N . TYR A 1 89 ? -11.111 1.502 18.031 1.00 73.88 89 TYR A N 1
ATOM 728 C CA . TYR A 1 89 ? -11.295 2.606 17.076 1.00 73.88 89 TYR A CA 1
ATOM 729 C C . TYR A 1 89 ? -12.396 3.582 17.532 1.00 73.88 89 TYR A C 1
ATOM 731 O O . TYR A 1 89 ? -12.317 4.773 17.221 1.00 73.88 89 TYR A O 1
ATOM 739 N N . GLY A 1 90 ? -13.392 3.105 18.294 1.00 63.62 90 GLY A N 1
ATOM 740 C CA . GLY A 1 90 ? -14.474 3.901 18.882 1.00 63.62 90 GLY A CA 1
ATOM 741 C C . GLY A 1 90 ? -13.987 4.969 19.863 1.00 63.62 90 GLY A C 1
ATOM 742 O O . GLY A 1 90 ? -14.633 6.001 20.029 1.00 63.62 90 GLY A O 1
ATOM 743 N N . GLU A 1 91 ? -12.802 4.775 20.442 1.00 62.97 91 GLU A N 1
ATOM 744 C CA . GLU A 1 91 ? -12.143 5.756 21.311 1.00 62.97 91 GLU A CA 1
ATOM 745 C C . GLU A 1 91 ? -11.525 6.920 20.512 1.00 62.97 91 GLU A C 1
ATOM 747 O O . GLU A 1 91 ? -11.073 7.907 21.092 1.00 62.97 91 GLU A O 1
ATOM 752 N N . THR A 1 92 ? -11.541 6.851 19.173 1.00 67.19 92 THR A N 1
ATOM 753 C CA . THR A 1 92 ? -11.106 7.938 18.289 1.00 67.19 92 THR A CA 1
ATOM 754 C C . THR A 1 92 ? -12.294 8.528 17.523 1.00 67.19 92 THR A C 1
ATOM 756 O O . THR A 1 92 ? -12.986 7.847 16.762 1.00 67.19 92 THR A O 1
ATOM 759 N N . TYR A 1 93 ? -12.534 9.831 17.698 1.00 63.22 93 TYR A N 1
ATOM 760 C CA . TYR A 1 93 ? -13.637 10.555 17.045 1.00 63.22 93 TYR A CA 1
ATOM 761 C C . TYR A 1 93 ? -13.603 10.448 15.509 1.00 63.22 93 TYR A C 1
ATOM 763 O O . TYR A 1 93 ? -14.638 10.406 14.849 1.00 63.22 93 TYR A O 1
ATOM 771 N N . GLU A 1 94 ? -12.404 10.383 14.935 1.00 71.31 94 GLU A N 1
ATOM 772 C CA . GLU A 1 94 ? -12.191 10.406 13.489 1.00 71.31 94 GLU A CA 1
ATOM 773 C C . GLU A 1 94 ? -12.536 9.075 12.817 1.00 71.31 94 GLU A C 1
ATOM 775 O O . GLU A 1 94 ? -13.281 9.056 11.838 1.00 71.31 94 GLU A O 1
ATOM 780 N N . LEU A 1 95 ? -12.050 7.952 13.357 1.00 71.56 95 LEU A N 1
ATOM 781 C CA . LEU A 1 95 ? -12.293 6.630 12.772 1.00 71.56 95 LEU A CA 1
ATOM 782 C C . LEU A 1 95 ? -13.706 6.122 13.083 1.00 71.56 95 LEU A C 1
ATOM 784 O O . LEU A 1 95 ? -14.321 5.469 12.241 1.00 71.56 95 LEU A O 1
ATOM 788 N N . SER A 1 96 ? -14.257 6.472 14.250 1.00 72.69 96 SER A N 1
ATOM 789 C CA . SER A 1 96 ? -15.635 6.113 14.608 1.00 72.69 96 SER A CA 1
ATOM 790 C C . SER A 1 96 ? -16.669 6.697 13.640 1.00 72.69 96 SER A C 1
ATOM 792 O O . SER A 1 96 ? -17.610 5.995 13.280 1.00 72.69 96 SER A O 1
ATOM 794 N N . LYS A 1 97 ? -16.469 7.923 13.137 1.00 73.31 97 LYS A N 1
ATOM 795 C CA . LYS A 1 97 ? -17.337 8.533 12.112 1.00 73.31 97 LYS A CA 1
ATOM 796 C C . LYS A 1 97 ? -17.273 7.861 10.743 1.00 73.31 97 LYS A C 1
ATOM 798 O O . LYS A 1 97 ? -18.232 7.975 9.985 1.00 73.31 97 LYS A O 1
ATOM 803 N N . ILE A 1 98 ? -16.155 7.215 10.411 1.00 75.62 98 ILE A N 1
ATOM 804 C CA . ILE A 1 98 ? -16.001 6.503 9.136 1.00 75.62 98 ILE A CA 1
ATOM 805 C C . ILE A 1 98 ? -16.831 5.218 9.145 1.00 75.62 98 ILE A C 1
ATO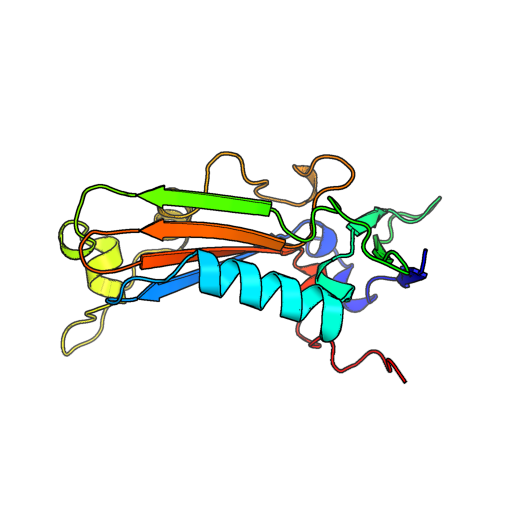M 807 O O . ILE A 1 98 ? -17.491 4.915 8.156 1.00 75.62 98 ILE A O 1
ATOM 811 N N . LEU A 1 99 ? -16.809 4.479 10.257 1.00 71.75 99 LEU A N 1
ATOM 812 C CA . LEU A 1 99 ? -17.522 3.203 10.391 1.00 71.75 99 LEU A CA 1
ATOM 813 C C . LEU A 1 99 ? -18.993 3.381 10.766 1.00 71.75 99 LEU A C 1
ATOM 815 O O . LEU A 1 99 ? -19.854 2.656 10.277 1.00 71.75 99 LEU A O 1
ATOM 819 N N . HIS A 1 100 ? -19.281 4.382 11.594 1.00 74.44 100 HIS A N 1
ATOM 820 C CA . HIS A 1 100 ? -20.626 4.716 12.040 1.00 74.44 100 HIS A CA 1
ATOM 821 C C . HIS A 1 100 ? -20.958 6.162 11.661 1.00 74.44 100 HIS A C 1
ATOM 823 O O . HIS A 1 100 ? -21.108 7.018 12.544 1.00 74.44 100 HIS A O 1
ATOM 829 N N . PRO A 1 101 ? -21.074 6.479 10.357 1.00 67.75 101 PRO A N 1
ATOM 830 C CA . PRO A 1 101 ? -21.705 7.725 9.968 1.00 67.75 101 PRO A CA 1
ATOM 831 C C . PRO A 1 101 ? -23.129 7.643 10.525 1.00 67.75 101 PRO A C 1
ATOM 833 O O . PRO A 1 101 ? -23.864 6.712 10.206 1.00 67.75 101 PRO A O 1
ATOM 836 N N . GLY A 1 102 ? -23.490 8.528 11.457 1.00 67.69 102 GLY A N 1
ATOM 837 C CA . GLY A 1 102 ? -24.821 8.500 12.070 1.00 67.69 102 GLY A CA 1
ATOM 838 C C . GLY A 1 102 ? -25.944 8.560 11.022 1.00 67.69 102 GLY A C 1
ATOM 839 O O . GLY A 1 102 ? -25.699 8.715 9.832 1.00 67.69 102 GLY A O 1
ATOM 840 N N . ASN A 1 103 ? -27.205 8.518 11.453 1.00 75.38 103 ASN A N 1
ATOM 841 C CA . ASN A 1 103 ? -28.370 8.448 10.547 1.00 75.38 103 ASN A CA 1
ATOM 842 C C . ASN A 1 103 ? -28.610 9.703 9.661 1.00 75.38 103 ASN A C 1
ATOM 844 O O . ASN A 1 103 ? -29.698 9.869 9.116 1.00 75.38 103 ASN A O 1
ATOM 848 N N . GLY A 1 104 ? -27.640 10.612 9.537 1.00 75.44 104 GLY A N 1
ATOM 849 C CA . GLY A 1 104 ? -27.714 11.843 8.754 1.00 75.44 104 GLY A CA 1
ATOM 850 C C . GLY A 1 104 ? -26.420 12.121 7.986 1.00 75.44 104 GLY A C 1
ATOM 851 O O . GLY A 1 104 ? -25.561 11.256 7.845 1.00 75.44 104 GLY A O 1
ATOM 852 N N . ILE A 1 105 ? -26.269 13.347 7.480 1.00 75.81 105 ILE A N 1
ATOM 853 C CA . ILE A 1 105 ? -25.051 13.761 6.772 1.00 75.81 105 ILE A CA 1
ATOM 854 C C . ILE A 1 105 ? -23.860 13.684 7.733 1.00 75.81 105 ILE A C 1
ATOM 856 O O . ILE A 1 105 ? -23.825 14.379 8.750 1.00 75.81 105 ILE A O 1
ATOM 860 N N . ALA A 1 106 ? -22.873 12.861 7.387 1.00 74.56 106 ALA A N 1
ATOM 861 C CA . ALA A 1 106 ? -21.616 12.769 8.106 1.00 74.56 106 ALA A CA 1
ATOM 862 C C . ALA A 1 106 ? -20.523 13.512 7.335 1.00 74.56 106 ALA A C 1
ATOM 864 O O . ALA A 1 106 ? -20.205 13.177 6.195 1.00 74.56 106 ALA A O 1
ATOM 865 N N . PHE A 1 107 ? -19.922 14.509 7.980 1.00 77.69 107 PHE A N 1
ATOM 866 C CA . PHE A 1 107 ? -18.645 15.053 7.533 1.00 77.69 107 PHE A CA 1
ATOM 867 C C . PHE A 1 107 ? -17.541 14.125 8.024 1.00 77.69 107 PHE A C 1
ATOM 869 O O . PHE A 1 107 ? -17.338 13.985 9.237 1.00 77.69 107 PHE A O 1
ATOM 876 N N . LEU A 1 108 ? -16.878 13.474 7.072 1.00 82.25 108 LEU A N 1
ATOM 877 C CA . LEU A 1 108 ? -15.700 12.667 7.345 1.00 82.25 108 LEU A CA 1
ATOM 878 C C . LEU A 1 108 ? -14.511 13.584 7.670 1.00 82.25 108 LEU A C 1
ATOM 880 O O . LEU A 1 108 ? -14.480 14.723 7.192 1.00 82.25 108 LEU A O 1
ATOM 884 N N . PRO A 1 109 ? -13.549 13.111 8.480 1.00 82.81 109 PRO A N 1
ATOM 885 C CA . PRO A 1 109 ? -12.275 13.799 8.646 1.00 82.81 109 PRO A CA 1
ATOM 886 C C . PRO A 1 109 ? -11.609 14.044 7.290 1.00 82.81 109 PRO A C 1
ATOM 888 O O . PRO A 1 109 ? -11.806 13.277 6.343 1.00 82.81 109 PRO A O 1
ATOM 891 N N . ASP A 1 110 ? -10.811 15.104 7.197 1.00 87.56 110 ASP A N 1
ATOM 892 C CA . ASP A 1 110 ? -10.001 15.334 6.009 1.00 87.56 110 ASP A CA 1
ATOM 893 C C . ASP A 1 110 ? -8.954 14.218 5.827 1.00 87.56 110 ASP A C 1
ATOM 895 O O . ASP A 1 110 ? -8.607 13.466 6.744 1.00 87.56 110 ASP A O 1
ATOM 899 N N . MET A 1 111 ? -8.443 14.095 4.604 1.00 87.31 111 MET A N 1
ATOM 900 C CA . MET A 1 111 ? -7.489 13.038 4.282 1.00 87.31 111 MET A CA 1
ATOM 901 C C . MET A 1 111 ? -6.115 13.234 4.927 1.00 87.31 111 MET A C 1
ATOM 903 O O . MET A 1 111 ? -5.401 12.245 5.069 1.00 87.31 111 MET A O 1
ATOM 907 N N . GLU A 1 112 ? -5.732 14.453 5.319 1.00 90.00 112 GLU A N 1
ATOM 908 C CA . GLU A 1 112 ? -4.451 14.699 5.998 1.00 90.00 112 GLU A CA 1
ATOM 909 C C . GLU A 1 112 ? -4.475 14.093 7.400 1.00 90.00 112 GLU A C 1
ATOM 911 O O . GLU A 1 112 ? -3.526 13.430 7.813 1.00 90.00 112 GLU A O 1
ATOM 916 N N . THR A 1 113 ? -5.608 14.236 8.081 1.00 88.12 113 THR A N 1
ATOM 917 C CA . THR A 1 113 ? -5.898 13.643 9.380 1.00 88.12 113 THR A CA 1
ATOM 918 C C . THR A 1 113 ? -5.834 12.112 9.326 1.00 88.12 113 THR A C 1
ATOM 920 O O . THR A 1 113 ? -5.111 11.478 10.102 1.00 88.12 113 THR A O 1
ATOM 923 N N . ILE A 1 114 ? -6.516 11.497 8.353 1.00 88.25 114 ILE A N 1
ATOM 924 C CA . ILE A 1 114 ? -6.490 10.035 8.173 1.00 88.25 114 ILE A CA 1
ATOM 925 C C . ILE A 1 114 ? -5.089 9.538 7.793 1.00 88.25 114 ILE A C 1
ATOM 927 O O . ILE A 1 114 ? -4.620 8.535 8.341 1.00 88.25 114 ILE A O 1
ATOM 931 N N . ASP A 1 115 ? -4.396 10.246 6.898 1.00 91.25 115 ASP A N 1
ATOM 932 C CA . ASP A 1 115 ? -3.035 9.908 6.483 1.00 91.25 115 ASP A CA 1
ATOM 933 C C . ASP A 1 115 ? -2.055 9.976 7.657 1.00 91.25 115 ASP A C 1
ATOM 935 O O . ASP A 1 115 ? -1.353 9.000 7.911 1.00 91.25 115 ASP A O 1
ATOM 939 N N . ALA A 1 116 ? -2.054 11.067 8.426 1.00 89.38 116 ALA A N 1
ATOM 940 C CA . ALA A 1 116 ? -1.173 11.243 9.578 1.00 89.38 116 ALA A CA 1
ATOM 941 C C . ALA A 1 116 ? -1.366 10.153 10.644 1.00 89.38 116 ALA A C 1
ATOM 943 O O . ALA A 1 116 ? -0.416 9.786 11.340 1.00 89.38 116 ALA A O 1
ATOM 944 N N . ARG A 1 117 ? -2.588 9.623 10.766 1.00 87.75 117 ARG A N 1
ATOM 945 C CA . ARG A 1 117 ? -2.928 8.594 11.748 1.00 87.75 117 ARG A CA 1
ATOM 946 C C . ARG A 1 117 ? -2.561 7.183 11.302 1.00 87.75 117 ARG A C 1
ATOM 948 O O . ARG A 1 117 ? -2.101 6.394 12.126 1.00 87.75 117 ARG A O 1
ATOM 955 N N . LEU A 1 118 ? -2.824 6.845 10.040 1.00 90.69 118 LEU A N 1
ATOM 956 C CA . LEU A 1 118 ? -2.762 5.463 9.550 1.00 90.69 118 LEU A CA 1
ATOM 957 C C . LEU A 1 118 ? -1.532 5.163 8.690 1.00 90.69 118 LEU A C 1
ATOM 959 O O . LEU A 1 118 ? -1.190 3.993 8.511 1.00 90.69 118 LEU A O 1
ATOM 963 N N . ARG A 1 119 ? -0.857 6.181 8.148 1.00 93.88 119 ARG A N 1
ATOM 964 C CA . ARG A 1 119 ? 0.369 5.988 7.372 1.00 93.88 119 ARG A CA 1
ATOM 965 C C . ARG A 1 119 ? 1.575 5.863 8.311 1.00 93.88 119 ARG A C 1
ATOM 967 O O . ARG A 1 119 ? 1.820 6.757 9.119 1.00 93.88 119 ARG A O 1
ATOM 974 N N . PRO A 1 120 ? 2.413 4.826 8.154 1.00 95.44 120 PRO A N 1
ATOM 975 C CA . PRO A 1 120 ? 3.710 4.795 8.818 1.00 95.44 120 PRO A CA 1
ATOM 976 C C . PRO A 1 120 ? 4.590 5.988 8.415 1.00 95.44 120 PRO A C 1
ATOM 978 O O . PRO A 1 120 ? 4.728 6.308 7.233 1.00 95.44 120 PRO A O 1
ATOM 981 N N . GLN A 1 121 ? 5.223 6.633 9.396 1.00 92.44 121 GLN A N 1
ATOM 982 C CA . GLN A 1 121 ? 6.043 7.830 9.164 1.00 92.44 121 GLN A CA 1
ATOM 983 C C . GLN A 1 121 ? 7.258 7.573 8.259 1.00 92.44 121 GLN A C 1
ATOM 985 O O . GLN A 1 121 ? 7.722 8.490 7.593 1.00 92.44 121 GLN A O 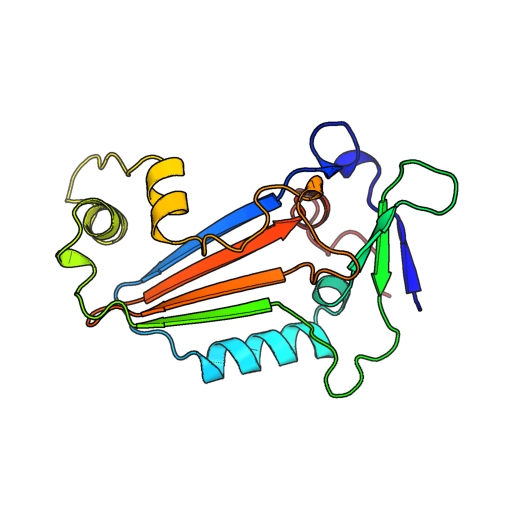1
ATOM 990 N N . ASP A 1 122 ? 7.744 6.330 8.199 1.00 92.88 122 ASP A N 1
ATOM 991 C CA . ASP A 1 122 ? 8.879 5.908 7.373 1.00 92.88 122 ASP A CA 1
ATOM 992 C C . ASP A 1 122 ? 8.499 5.605 5.909 1.00 92.88 122 ASP A C 1
ATOM 994 O O . ASP A 1 122 ? 9.322 5.103 5.135 1.00 92.88 122 ASP A O 1
ATOM 998 N N . TRP A 1 123 ? 7.241 5.824 5.519 1.00 95.38 123 TRP A N 1
ATOM 999 C CA . TRP A 1 123 ? 6.818 5.681 4.129 1.00 95.38 123 TRP A CA 1
ATOM 1000 C C . TRP A 1 123 ? 7.196 6.914 3.308 1.00 95.38 123 TRP A C 1
ATOM 1002 O O . TRP A 1 123 ? 6.974 8.033 3.773 1.00 95.38 123 TRP A O 1
ATOM 1012 N N . PRO A 1 124 ? 7.682 6.727 2.067 1.00 94.81 124 PRO A N 1
ATOM 1013 C CA . PRO A 1 124 ? 7.897 7.841 1.157 1.00 94.81 124 PRO A CA 1
ATOM 1014 C C . PRO A 1 124 ? 6.558 8.532 0.881 1.00 94.81 124 PRO A C 1
ATOM 1016 O O . PRO A 1 124 ? 5.546 7.867 0.615 1.00 94.81 124 PRO A O 1
ATOM 1019 N N . TYR A 1 125 ? 6.542 9.861 0.968 1.00 93.31 125 TYR A N 1
ATOM 1020 C CA . TYR A 1 125 ? 5.337 10.636 0.689 1.00 93.31 125 TYR A CA 1
ATOM 1021 C C . TYR A 1 125 ? 5.113 10.736 -0.823 1.00 93.31 125 TYR A C 1
ATOM 1023 O O . TYR A 1 125 ? 4.000 10.508 -1.306 1.00 93.31 125 TYR A O 1
ATOM 1031 N N . GLU A 1 126 ? 6.198 10.975 -1.559 1.00 94.44 126 GLU A N 1
ATOM 1032 C CA . GLU A 1 126 ? 6.288 11.007 -3.015 1.00 94.44 126 GLU A CA 1
ATOM 1033 C C . GLU A 1 126 ? 7.346 10.026 -3.529 1.00 94.44 126 GLU A C 1
ATOM 1035 O O . GLU A 1 126 ? 8.139 9.467 -2.773 1.00 94.44 126 GLU A O 1
ATOM 1040 N N . ARG A 1 127 ? 7.394 9.821 -4.847 1.00 93.06 127 ARG A N 1
ATOM 1041 C CA . ARG A 1 127 ? 8.392 8.942 -5.461 1.00 93.06 127 ARG A CA 1
ATOM 1042 C C . ARG A 1 127 ? 9.820 9.446 -5.335 1.00 93.06 127 ARG A C 1
ATOM 1044 O O . ARG A 1 127 ? 10.729 8.635 -5.212 1.00 93.06 127 ARG A O 1
ATOM 1051 N N . LYS A 1 128 ? 10.033 10.762 -5.348 1.00 92.62 128 LYS A N 1
ATOM 1052 C CA . LYS A 1 128 ? 11.365 11.350 -5.139 1.00 92.62 128 LYS A CA 1
ATOM 1053 C C . LYS A 1 128 ? 11.966 11.014 -3.765 1.00 92.62 128 LYS A C 1
ATOM 1055 O O . LYS A 1 128 ? 13.180 11.097 -3.618 1.00 92.62 128 LYS A O 1
ATOM 1060 N N . ASP A 1 129 ? 11.133 10.620 -2.797 1.00 94.50 129 ASP A N 1
ATOM 1061 C CA . ASP A 1 129 ? 11.554 10.224 -1.449 1.00 94.50 129 ASP A CA 1
ATOM 1062 C C . ASP A 1 129 ? 11.879 8.715 -1.358 1.00 94.50 129 ASP A C 1
ATOM 1064 O O . ASP A 1 129 ? 12.277 8.217 -0.304 1.00 94.50 129 ASP A O 1
ATOM 1068 N N . GLU A 1 130 ? 11.672 7.951 -2.439 1.00 92.25 130 GLU A N 1
ATOM 1069 C CA . GLU A 1 130 ? 11.933 6.511 -2.487 1.00 92.25 130 GLU A CA 1
ATOM 1070 C C . GLU A 1 130 ? 13.433 6.209 -2.496 1.00 92.25 130 GLU A C 1
ATOM 1072 O O . GLU A 1 130 ? 14.237 6.877 -3.145 1.00 92.25 130 GLU A O 1
ATOM 1077 N N . THR A 1 131 ? 13.818 5.110 -1.847 1.00 90.38 131 THR A N 1
ATOM 1078 C CA . THR A 1 131 ? 15.161 4.556 -2.016 1.00 90.38 131 THR A CA 1
ATOM 1079 C C . THR A 1 131 ? 15.240 3.705 -3.289 1.00 90.38 131 THR A C 1
ATOM 1081 O O . THR A 1 131 ? 14.219 3.184 -3.761 1.00 90.38 131 THR A O 1
ATOM 1084 N N . PRO A 1 132 ? 16.439 3.501 -3.863 1.00 86.00 132 PRO A N 1
ATOM 1085 C CA . PRO A 1 132 ? 16.604 2.615 -5.011 1.00 86.00 132 PRO A CA 1
ATOM 1086 C C . PRO A 1 132 ? 16.038 1.210 -4.754 1.00 86.00 132 PRO A C 1
ATOM 1088 O O . PRO A 1 132 ? 16.139 0.681 -3.648 1.00 86.00 132 PRO A O 1
ATOM 1091 N N . ASN A 1 133 ? 15.475 0.576 -5.789 1.00 87.44 133 ASN A N 1
ATOM 1092 C CA . ASN A 1 133 ? 14.855 -0.759 -5.716 1.00 87.44 133 ASN A CA 1
ATOM 1093 C C . ASN A 1 133 ? 13.635 -0.870 -4.773 1.00 87.44 133 ASN A C 1
ATOM 1095 O O . ASN A 1 133 ? 13.271 -1.979 -4.358 1.00 87.44 133 ASN A O 1
ATOM 1099 N N . THR A 1 134 ? 12.973 0.246 -4.466 1.00 92.56 134 THR A N 1
ATOM 1100 C CA . THR A 1 134 ? 11.751 0.286 -3.653 1.00 92.56 134 THR A CA 1
ATOM 1101 C C . THR A 1 134 ? 10.604 -0.537 -4.277 1.00 92.56 134 THR A C 1
ATOM 1103 O O . THR A 1 134 ? 10.297 -0.342 -5.455 1.00 92.56 134 THR A O 1
ATOM 1106 N N . PRO A 1 135 ? 9.946 -1.456 -3.530 1.00 95.62 135 PRO A N 1
ATOM 1107 C CA . PRO A 1 135 ? 8.739 -2.143 -3.999 1.00 95.62 135 PRO A CA 1
ATOM 1108 C C . PRO A 1 135 ? 7.637 -1.160 -4.405 1.00 95.62 135 PRO A C 1
ATOM 1110 O O . PRO A 1 135 ? 7.496 -0.109 -3.790 1.00 95.62 135 PRO A O 1
ATOM 1113 N N . LEU A 1 136 ? 6.802 -1.501 -5.389 1.00 95.62 136 LEU A N 1
ATOM 1114 C CA . LEU A 1 136 ? 5.684 -0.619 -5.757 1.00 95.62 136 LEU A CA 1
ATOM 1115 C C . LEU A 1 136 ? 4.680 -0.500 -4.615 1.00 95.62 136 LEU A C 1
ATOM 1117 O O . LEU A 1 136 ? 4.247 0.598 -4.264 1.00 95.62 136 LEU A O 1
ATOM 1121 N N . LEU A 1 137 ? 4.347 -1.645 -4.026 1.00 96.75 137 LEU A N 1
ATOM 1122 C CA . LEU A 1 137 ? 3.259 -1.774 -3.080 1.00 96.75 137 LEU A CA 1
ATOM 1123 C C . LEU A 1 137 ? 3.757 -1.745 -1.636 1.00 96.75 137 LEU A C 1
ATOM 1125 O O . LEU A 1 137 ? 4.617 -2.533 -1.228 1.00 96.75 137 LEU A O 1
ATOM 1129 N N . TYR A 1 138 ? 3.190 -0.823 -0.870 1.00 97.81 138 TYR A N 1
ATOM 1130 C CA . TYR A 1 138 ? 3.390 -0.676 0.564 1.00 97.81 138 TYR A CA 1
ATOM 1131 C C . TYR A 1 138 ? 2.058 -0.956 1.244 1.00 97.81 138 TYR A C 1
ATOM 1133 O O . TYR A 1 138 ? 1.048 -0.373 0.856 1.00 97.81 138 TYR A O 1
ATOM 1141 N N . ILE A 1 139 ? 2.066 -1.836 2.239 1.00 98.06 139 ILE A N 1
ATOM 1142 C CA . ILE A 1 139 ? 0.891 -2.215 3.017 1.00 98.06 139 ILE A CA 1
ATOM 1143 C C . ILE A 1 139 ? 1.205 -2.053 4.501 1.00 98.06 139 ILE A C 1
ATOM 1145 O O . ILE A 1 139 ? 2.252 -2.508 4.973 1.00 98.06 139 ILE A O 1
ATOM 1149 N N . HIS A 1 140 ? 0.301 -1.409 5.231 1.00 97.94 140 HIS A N 1
ATOM 1150 C CA . HIS A 1 140 ? 0.354 -1.314 6.681 1.00 97.94 140 HIS A CA 1
ATOM 1151 C C . HIS A 1 140 ? -0.966 -1.766 7.284 1.00 97.94 140 HIS A C 1
ATOM 1153 O O . HIS A 1 140 ? -2.018 -1.272 6.888 1.00 97.94 140 HIS A O 1
ATOM 1159 N N . LEU A 1 141 ? -0.903 -2.684 8.244 1.00 97.38 141 LEU A N 1
ATOM 1160 C CA . LEU A 1 141 ? -2.067 -3.129 9.000 1.00 97.38 141 LEU A CA 1
ATOM 1161 C C . LEU A 1 141 ? -2.009 -2.605 10.437 1.00 97.38 141 LEU A C 1
ATOM 1163 O O . LEU A 1 141 ? -1.192 -3.064 11.239 1.00 97.38 141 LEU A O 1
ATOM 1167 N N . THR A 1 142 ? -2.935 -1.720 10.779 1.00 94.62 142 THR A N 1
ATOM 1168 C CA . THR A 1 142 ? -3.196 -1.303 12.158 1.00 94.62 142 THR A CA 1
ATOM 1169 C C . THR A 1 142 ? -4.343 -2.131 12.716 1.00 94.62 142 THR A C 1
ATOM 1171 O O . THR A 1 142 ? -5.431 -2.158 12.142 1.00 94.62 142 THR A O 1
ATOM 1174 N N . ARG A 1 143 ? -4.111 -2.809 13.839 1.00 93.31 143 ARG A N 1
ATOM 1175 C CA . ARG A 1 143 ? -5.129 -3.599 14.538 1.00 93.31 143 ARG A CA 1
ATOM 1176 C C . ARG A 1 143 ? -5.632 -2.861 15.762 1.00 93.31 143 ARG A C 1
ATOM 1178 O O . ARG A 1 143 ? -4.830 -2.474 16.613 1.00 93.31 143 ARG A O 1
ATOM 1185 N N . PHE A 1 144 ? -6.943 -2.736 15.863 1.00 89.44 144 PHE A N 1
ATOM 1186 C CA . PHE A 1 144 ? -7.644 -2.233 17.038 1.00 89.44 144 PHE A CA 1
ATOM 1187 C C . PHE A 1 144 ? -8.260 -3.415 17.796 1.00 89.44 144 PHE A C 1
ATOM 1189 O O . PHE A 1 144 ? -8.279 -4.539 17.290 1.00 89.44 144 PHE A O 1
ATOM 1196 N N . SER A 1 145 ? -8.729 -3.193 19.024 1.00 87.62 145 SER A N 1
ATOM 1197 C CA . SER A 1 145 ? -9.387 -4.252 19.809 1.00 87.62 145 SER A CA 1
ATOM 1198 C C . SER A 1 145 ? -10.718 -4.715 19.203 1.00 87.62 145 SER A C 1
ATOM 1200 O O . SER A 1 145 ? -11.141 -5.842 19.441 1.00 87.62 145 SER A O 1
ATOM 1202 N N . ASP A 1 146 ? -11.348 -3.862 18.403 1.00 85.50 146 ASP A N 1
ATOM 1203 C CA . ASP A 1 146 ? -12.678 -4.022 17.823 1.00 85.50 146 ASP A CA 1
ATOM 1204 C C . ASP A 1 146 ? -12.689 -3.944 16.288 1.00 85.50 146 ASP A C 1
ATOM 1206 O O . ASP A 1 146 ? -13.751 -4.018 15.687 1.00 85.50 146 ASP A O 1
ATOM 1210 N N . GLY A 1 147 ? -11.533 -3.817 15.630 1.00 89.06 147 GLY A N 1
ATOM 1211 C CA . GLY A 1 147 ? -11.476 -3.656 14.177 1.00 89.06 147 GLY A CA 1
ATOM 1212 C C . GLY A 1 147 ? -10.061 -3.568 13.616 1.00 89.06 147 GLY A C 1
ATOM 1213 O O . GLY A 1 147 ? -9.071 -3.891 14.281 1.00 89.06 147 GLY A O 1
ATOM 1214 N N . ALA A 1 148 ? -9.945 -3.113 12.372 1.00 92.25 148 ALA A N 1
ATOM 1215 C CA . ALA A 1 148 ? -8.661 -2.943 11.705 1.00 92.25 148 ALA A CA 1
ATOM 1216 C C . ALA A 1 148 ? -8.688 -1.831 10.649 1.00 92.25 148 ALA A C 1
ATOM 1218 O O . ALA A 1 148 ? -9.718 -1.532 10.047 1.00 92.25 148 ALA A O 1
ATOM 1219 N N . ALA A 1 149 ? -7.516 -1.260 10.385 1.00 92.81 149 ALA A N 1
ATOM 1220 C CA . ALA A 1 149 ? -7.283 -0.380 9.252 1.00 92.81 149 ALA A CA 1
ATOM 1221 C C . ALA A 1 149 ? -6.104 -0.891 8.418 1.00 92.81 149 ALA A C 1
ATOM 1223 O O . ALA A 1 149 ? -5.024 -1.161 8.943 1.00 92.81 149 ALA A O 1
ATOM 1224 N N . LEU A 1 150 ? -6.311 -1.001 7.110 1.00 95.62 150 LEU A N 1
ATOM 1225 C CA . LEU A 1 150 ? -5.297 -1.359 6.131 1.00 95.62 150 LEU A CA 1
ATOM 1226 C C . LEU A 1 150 ? -4.973 -0.126 5.286 1.00 95.62 150 LEU A C 1
ATOM 1228 O O . LEU A 1 150 ? -5.798 0.323 4.491 1.00 95.62 150 LEU A O 1
ATOM 1232 N N . ALA A 1 151 ? -3.768 0.411 5.439 1.00 97.00 151 ALA A N 1
ATOM 1233 C CA . ALA A 1 151 ? -3.248 1.443 4.557 1.00 97.00 151 ALA A CA 1
ATOM 1234 C C . ALA A 1 151 ? -2.477 0.798 3.402 1.00 97.00 151 ALA A C 1
ATOM 1236 O O . ALA A 1 151 ? -1.668 -0.110 3.603 1.00 97.00 151 ALA A O 1
ATOM 1237 N N . MET A 1 152 ? -2.699 1.303 2.195 1.00 97.25 152 MET A N 1
ATOM 1238 C CA . MET A 1 152 ? -1.988 0.925 0.983 1.00 97.25 152 MET A CA 1
ATOM 1239 C C . MET A 1 152 ? -1.363 2.165 0.349 1.00 97.25 152 MET A C 1
ATOM 1241 O O . MET A 1 152 ? -2.001 3.211 0.279 1.00 97.25 152 MET A O 1
ATOM 1245 N N . SER A 1 153 ? -0.133 2.049 -0.148 1.00 96.50 153 SER A N 1
ATOM 1246 C CA . SER A 1 153 ? 0.505 3.081 -0.966 1.00 96.50 153 SER A CA 1
ATOM 1247 C C . SER A 1 153 ? 1.149 2.479 -2.210 1.00 96.50 153 SER A C 1
ATOM 1249 O O . SER A 1 153 ? 1.865 1.479 -2.121 1.00 96.50 153 SER A O 1
ATOM 1251 N N . VAL A 1 154 ? 0.940 3.125 -3.356 1.00 95.75 154 VAL A N 1
ATOM 1252 C CA . VAL A 1 154 ? 1.476 2.719 -4.661 1.00 95.75 154 VAL A CA 1
ATOM 1253 C C . VAL A 1 154 ? 1.813 3.953 -5.515 1.00 95.75 154 VAL A C 1
ATOM 1255 O O . VAL A 1 154 ? 1.134 4.971 -5.384 1.00 95.75 154 VAL A O 1
ATOM 1258 N N . PRO A 1 155 ? 2.835 3.919 -6.391 1.00 94.69 155 PRO A N 1
ATOM 1259 C CA . PRO A 1 155 ? 3.039 4.944 -7.413 1.00 94.69 155 PRO A CA 1
ATOM 1260 C C . PRO A 1 155 ? 1.774 5.240 -8.220 1.00 94.69 155 PRO A C 1
ATOM 1262 O O . PRO A 1 155 ? 1.136 4.314 -8.719 1.00 94.69 155 PRO A O 1
ATOM 1265 N N . HIS A 1 156 ? 1.444 6.517 -8.422 1.00 91.94 156 HIS A N 1
ATOM 1266 C CA . HIS A 1 156 ? 0.263 6.894 -9.204 1.00 91.94 156 HIS A CA 1
ATOM 1267 C C . HIS A 1 156 ? 0.352 6.385 -10.645 1.00 91.94 156 HIS A C 1
ATOM 1269 O O . HIS A 1 156 ? -0.647 5.961 -11.211 1.00 91.94 156 HIS A O 1
ATOM 1275 N N . VAL A 1 157 ? 1.554 6.326 -11.220 1.00 89.75 157 VAL A N 1
ATOM 1276 C CA . VAL A 1 157 ? 1.786 5.769 -12.566 1.00 89.75 157 VAL A CA 1
ATOM 1277 C C . VAL A 1 157 ? 1.371 4.303 -12.723 1.00 89.75 157 VAL A C 1
ATOM 1279 O O . VAL A 1 157 ? 1.278 3.800 -13.839 1.00 89.75 157 VAL A O 1
ATOM 1282 N N . PHE A 1 158 ? 1.158 3.603 -11.606 1.00 86.69 158 PHE A N 1
ATOM 1283 C CA . PHE A 1 158 ? 0.610 2.252 -11.566 1.00 86.69 158 PHE A CA 1
ATOM 1284 C C . PHE A 1 158 ? -0.903 2.241 -11.282 1.00 86.69 158 PHE A C 1
ATOM 1286 O O . PHE A 1 158 ? -1.577 1.279 -11.637 1.00 86.69 158 PHE A O 1
ATOM 1293 N N . ALA A 1 159 ? -1.426 3.290 -10.639 1.00 74.06 159 ALA A N 1
ATOM 1294 C CA . ALA A 1 159 ? -2.824 3.435 -10.231 1.00 74.06 159 ALA A CA 1
ATOM 1295 C C . ALA A 1 159 ? -3.690 4.264 -11.207 1.00 74.06 159 ALA A C 1
ATOM 1297 O O . ALA A 1 159 ? -4.886 4.413 -10.963 1.00 74.06 159 ALA A O 1
ATOM 1298 N N . GLY A 1 160 ? -3.102 4.823 -12.273 1.00 58.25 160 GLY A N 1
ATOM 1299 C CA . GLY A 1 160 ? -3.792 5.597 -13.312 1.00 58.25 160 GLY A CA 1
ATOM 1300 C C . GLY A 1 160 ? -4.864 4.785 -14.049 1.00 58.25 160 GLY A C 1
ATOM 1301 O O . GLY A 1 160 ? -4.727 3.580 -14.218 1.00 58.25 160 GLY A O 1
ATOM 1302 N N . GLY A 1 161 ? -5.953 5.458 -14.441 1.00 42.50 161 GLY A N 1
ATOM 1303 C CA . GLY A 1 161 ? -7.290 4.912 -14.742 1.00 42.50 161 GLY A CA 1
ATOM 1304 C C . GLY A 1 161 ? -7.461 3.948 -15.922 1.00 42.50 161 GLY A C 1
ATOM 1305 O O . GLY A 1 161 ? -8.590 3.559 -16.211 1.00 42.50 161 GLY A O 1
ATOM 1306 N N . GLU A 1 162 ? -6.388 3.502 -16.565 1.00 44.50 162 GLU A N 1
ATOM 1307 C CA . GLU A 1 162 ? -6.427 2.223 -17.261 1.00 44.50 162 GLU A CA 1
ATOM 1308 C C . GLU A 1 162 ? -5.919 1.182 -16.273 1.00 44.50 162 GLU A C 1
ATOM 1310 O O . GLU A 1 162 ? -4.727 1.111 -15.973 1.00 44.50 162 GLU A O 1
ATOM 1315 N N . GLY A 1 163 ? -6.828 0.367 -15.734 1.00 36.00 163 GLY A N 1
ATOM 1316 C CA . GLY A 1 163 ? -6.417 -0.807 -14.977 1.00 36.00 163 GLY A CA 1
ATOM 1317 C C . GLY A 1 163 ? -5.358 -1.617 -15.750 1.00 36.00 163 GLY A C 1
ATOM 1318 O O . GLY A 1 163 ? -5.172 -1.441 -16.956 1.00 36.0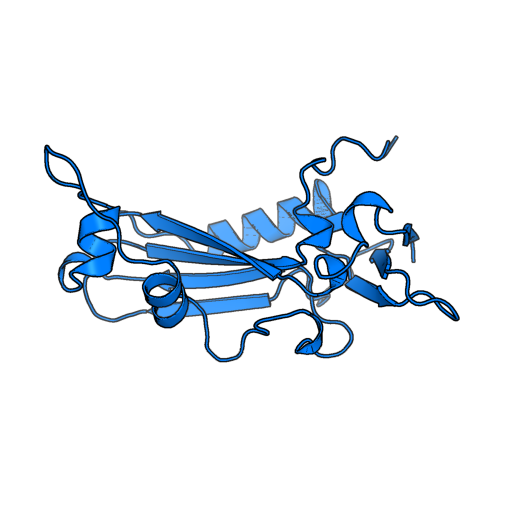0 163 GLY A O 1
ATOM 1319 N N . PRO A 1 164 ? -4.693 -2.591 -15.113 1.00 44.78 164 PRO A N 1
ATOM 1320 C CA . PRO A 1 164 ? -3.766 -3.515 -15.790 1.00 44.78 164 PRO A CA 1
ATOM 1321 C C . PRO A 1 164 ? -4.365 -4.269 -17.005 1.00 44.78 164 PRO A C 1
ATOM 1323 O O . PRO A 1 164 ? -3.667 -5.067 -17.621 1.00 44.78 164 PRO A O 1
ATOM 1326 N N . SER A 1 165 ? -5.634 -4.035 -17.347 1.00 37.25 165 SER A N 1
ATOM 1327 C CA . SER A 1 165 ? -6.407 -4.604 -18.443 1.00 37.25 165 SER A CA 1
ATOM 1328 C C . SER A 1 165 ? -6.086 -4.081 -19.851 1.00 37.25 165 SER A C 1
ATOM 1330 O O . SER A 1 165 ? -6.604 -4.668 -20.794 1.00 37.25 165 SER A O 1
ATOM 1332 N N . SER A 1 166 ? -5.276 -3.030 -20.050 1.00 33.97 166 SER A N 1
ATOM 1333 C CA . SER A 1 166 ? -4.989 -2.509 -21.410 1.00 33.97 166 SER A CA 1
ATOM 1334 C C . SER A 1 166 ? -3.619 -2.884 -21.991 1.00 33.97 166 SER A C 1
ATOM 1336 O O . SER A 1 166 ? -3.344 -2.593 -23.153 1.00 33.97 166 SER A O 1
ATOM 1338 N N . SER A 1 167 ? -2.759 -3.593 -21.252 1.00 37.38 167 SER A N 1
ATOM 1339 C CA . SER A 1 167 ? -1.589 -4.240 -21.863 1.00 37.38 167 SER A CA 1
ATOM 1340 C C . SER A 1 167 ? -1.940 -5.691 -22.188 1.00 37.38 167 SER A C 1
ATOM 1342 O O . SER A 1 167 ? -2.190 -6.443 -21.244 1.00 37.38 167 SER A O 1
ATOM 1344 N N . PRO A 1 168 ? -1.943 -6.119 -23.466 1.00 34.38 168 PRO A N 1
ATOM 1345 C CA . PRO A 1 168 ? -2.155 -7.517 -23.801 1.00 34.38 168 PRO A CA 1
ATOM 1346 C C . PRO A 1 168 ? -0.973 -8.311 -23.240 1.00 34.38 168 PRO A C 1
ATOM 1348 O O . PRO A 1 168 ? 0.128 -8.331 -23.787 1.00 34.38 168 PRO A O 1
ATOM 1351 N N . LEU A 1 169 ? -1.183 -8.915 -22.075 1.00 42.66 169 LEU A N 1
ATOM 1352 C CA . LEU A 1 169 ? -0.434 -10.080 -21.639 1.00 42.66 169 LEU A CA 1
ATOM 1353 C C . LEU A 1 169 ? -1.169 -11.294 -22.211 1.00 42.66 169 LEU A C 1
ATOM 1355 O O . LEU A 1 169 ? -1.868 -12.010 -21.500 1.00 42.66 169 LEU A O 1
ATOM 1359 N N . SER A 1 170 ? -1.028 -11.451 -23.524 1.00 37.00 170 SER A N 1
ATOM 1360 C CA . SER A 1 170 ? -1.242 -12.681 -24.284 1.00 37.00 170 SER A CA 1
ATOM 1361 C C . SER A 1 170 ? 0.006 -12.910 -25.116 1.00 37.00 170 SER A C 1
ATOM 1363 O O . SER A 1 170 ? 0.384 -11.938 -25.812 1.00 37.00 170 SER A O 1
#

Secondary structure (DSSP, 8-state):
-EEEEPPGGG-STTGGG-EEEEEEEESS---HHHHHHHHHHHHHHT-GGGG-EEEE-TTSS-EEEEE-SS--TT---SEEEEEE-SS-GGGSHHHHHHH---SS---PPPHHHHHHHHS-TTS-SSGGGPPTT--S-EEEEEEPSS-EEEEEEEEHHHHSSS-GGGS---

Sequence (170 aa):
MKIIPVSWSDQPNPIPNLRTRTFFITDHPLDEQILKNGLDKLIRNHWQKLGARVFPSSGDTRLEYHLPHVFLDGYKLFKWSSVSAGYSYGETYELSKILHPGNGIAFLPDMETIDARLRPQDWPYERKDETPNTPLLYIHLTRFSDGAALAMSVPHVFAGGEGPSSSPLS

Radius of gyration: 17.8 Å; chains: 1; bounding box: 48×33×46 Å

Foldseek 3Di:
DDKAFQDPVQPPPPRQWAKDKDKDWDLDFDDPVCVVVVVVCCCQPPNVQLQWDWDQDDPDRTIITHGDPHQDPPRPSEAEDEDEPAAALCVPPQSCCVHPVDPDDGDHDDVVVVCVPQPDPPDDRIPVSDDPPHRQWYWYWYHHPRIIMIMIIGRSSQVPPPDVPPDPPD

pLDDT: mean 85.95, std 14.52, range [33.97, 98.06]

InterPro domains:
  IPR023213 Chloramphenicol acetyltransferase-like domain superfamily [G3DSA:3.30.559.10] (1-166)

Organism: NCBI:txid282569